Protein AF-A0A7W8UCR6-F1 (afdb_monomer_lite)

Organism: NCBI:txid56731

Sequence (67 aa):
MVEASLIAERAEAEHHLAEAMRITNDAIRRVHKLGLTVNAQIITMHTGEGPMPQLNFGTTDRQRGAI

Foldseek 3Di:
DVVVVVVVVVVVVVVVVVVVVVVVVVVCVVCVVVQKHKDWDWDWDQDPVGTDTDIDIDIDHPVDDDD

pLDDT: mean 88.62, std 13.53, range [43.56, 98.0]

Radius of gyration: 17.16 Å; chains: 1; bounding box: 43×14×44 Å

Structure (mmCIF, N/CA/C/O backbone):
data_AF-A0A7W8UCR6-F1
#
_entry.id   AF-A0A7W8UCR6-F1
#
loop_
_atom_site.group_PDB
_atom_site.id
_atom_site.type_symbol
_atom_site.label_atom_id
_atom_site.label_alt_id
_atom_site.label_comp_id
_atom_site.label_asym_id
_atom_site.label_entity_id
_atom_site.label_seq_id
_atom_site.pdbx_PDB_ins_code
_atom_site.Cartn_x
_atom_site.Cartn_y
_atom_site.Cartn_z
_atom_site.occupancy
_atom_site.B_iso_or_equiv
_atom_site.auth_seq_id
_atom_site.auth_comp_id
_atom_site.auth_asym_id
_atom_site.auth_atom_id
_atom_site.pdbx_PDB_model_num
ATOM 1 N N . MET A 1 1 ? 24.338 5.327 -23.196 1.00 62.62 1 MET A N 1
ATOM 2 C CA . MET A 1 1 ? 23.704 6.330 -22.305 1.00 62.62 1 MET A CA 1
ATOM 3 C C . MET A 1 1 ? 22.313 5.914 -21.820 1.00 62.62 1 MET A C 1
ATOM 5 O O . MET A 1 1 ? 21.998 6.247 -20.692 1.00 62.62 1 MET A O 1
ATOM 9 N N . VAL A 1 2 ? 21.514 5.161 -22.593 1.00 65.31 2 VAL A N 1
ATOM 10 C CA . VAL A 1 2 ? 20.164 4.704 -22.181 1.00 65.31 2 VAL A CA 1
ATOM 11 C C . VAL A 1 2 ? 20.189 3.723 -20.996 1.00 65.31 2 VAL A C 1
ATOM 13 O O . VAL A 1 2 ? 19.422 3.884 -20.056 1.00 65.31 2 VAL A O 1
ATOM 16 N N . GLU A 1 3 ? 21.119 2.765 -20.972 1.00 70.25 3 GLU A N 1
ATOM 17 C CA . GLU A 1 3 ? 21.211 1.779 -19.877 1.00 70.25 3 GLU A CA 1
ATOM 18 C C . GLU A 1 3 ? 21.522 2.405 -18.510 1.00 70.25 3 GLU A C 1
ATOM 20 O O . GLU A 1 3 ? 20.962 1.989 -17.501 1.00 70.25 3 GLU A O 1
ATOM 25 N N . ALA A 1 4 ? 22.366 3.440 -18.467 1.00 74.50 4 ALA A N 1
ATOM 26 C CA . ALA A 1 4 ? 22.677 4.139 -17.221 1.00 74.50 4 ALA A CA 1
ATOM 27 C C . ALA A 1 4 ? 21.454 4.887 -16.651 1.00 74.50 4 ALA A C 1
ATOM 29 O O . ALA A 1 4 ? 21.311 4.954 -15.433 1.00 74.50 4 ALA A O 1
ATOM 30 N N . SER A 1 5 ? 20.563 5.395 -17.517 1.00 84.75 5 SER A N 1
ATOM 31 C CA . SER A 1 5 ? 19.295 6.028 -17.111 1.00 84.75 5 SER A CA 1
ATOM 32 C C . SER A 1 5 ? 18.349 5.010 -16.482 1.00 84.75 5 SER A C 1
ATOM 34 O O . SER A 1 5 ? 17.858 5.227 -15.382 1.00 84.75 5 SER A O 1
ATOM 36 N N . LEU A 1 6 ? 18.180 3.849 -17.122 1.00 91.00 6 LEU A N 1
ATOM 37 C CA . LEU A 1 6 ? 17.309 2.780 -16.619 1.00 91.00 6 LE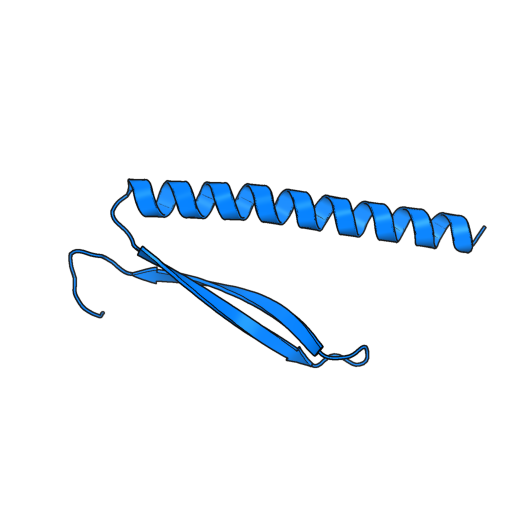U A CA 1
ATOM 38 C C . LEU A 1 6 ? 17.796 2.207 -15.279 1.00 91.00 6 LEU A C 1
ATOM 40 O O . LEU A 1 6 ? 16.990 1.883 -14.409 1.00 91.00 6 LEU A O 1
ATOM 44 N N . ILE A 1 7 ? 19.115 2.096 -15.085 1.00 92.50 7 ILE A N 1
ATOM 45 C CA . ILE A 1 7 ? 19.695 1.675 -13.799 1.00 92.50 7 ILE A CA 1
ATOM 46 C C . ILE A 1 7 ? 19.394 2.707 -12.705 1.00 92.50 7 ILE A C 1
ATOM 48 O O . ILE A 1 7 ? 19.027 2.321 -11.594 1.00 92.50 7 ILE A O 1
ATOM 52 N N . ALA A 1 8 ? 19.529 4.001 -13.010 1.00 92.75 8 ALA A N 1
ATOM 53 C CA . ALA A 1 8 ? 19.227 5.072 -12.065 1.00 92.75 8 ALA A CA 1
ATOM 54 C C . ALA A 1 8 ? 17.735 5.103 -11.693 1.00 92.75 8 ALA A C 1
ATOM 56 O O . ALA A 1 8 ? 17.410 5.122 -10.509 1.00 92.75 8 ALA A O 1
ATOM 57 N N . GLU A 1 9 ? 16.841 5.005 -12.678 1.00 94.38 9 GLU A N 1
ATOM 58 C CA . GLU A 1 9 ? 15.386 4.959 -12.472 1.00 94.38 9 GLU A CA 1
ATOM 59 C C . GLU A 1 9 ? 14.968 3.758 -11.612 1.00 94.38 9 GLU A C 1
ATOM 61 O O . GLU A 1 9 ? 14.153 3.885 -10.697 1.00 94.38 9 GLU A O 1
ATOM 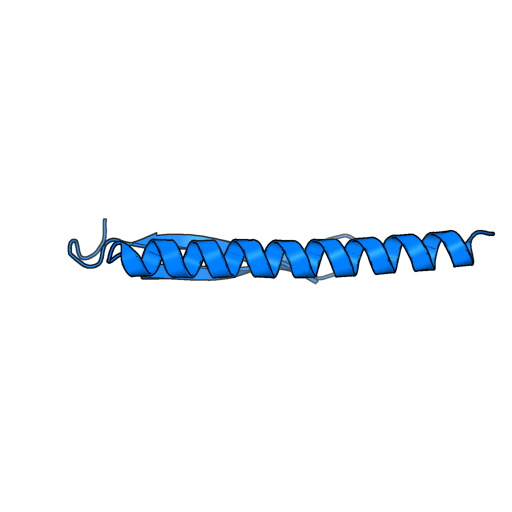66 N N . ARG A 1 10 ? 15.576 2.585 -11.841 1.00 94.19 10 ARG A N 1
ATOM 67 C CA . ARG A 1 10 ? 15.335 1.389 -11.023 1.00 94.19 10 ARG A CA 1
ATOM 68 C C . ARG A 1 10 ? 15.777 1.595 -9.573 1.00 94.19 10 ARG A C 1
ATOM 70 O O . ARG A 1 10 ? 15.048 1.212 -8.659 1.00 94.19 10 ARG A O 1
ATOM 77 N N . ALA A 1 11 ? 16.953 2.184 -9.358 1.00 95.25 11 ALA A N 1
ATOM 78 C CA . ALA A 1 11 ? 17.464 2.456 -8.017 1.00 95.25 11 ALA A CA 1
ATOM 79 C C . ALA A 1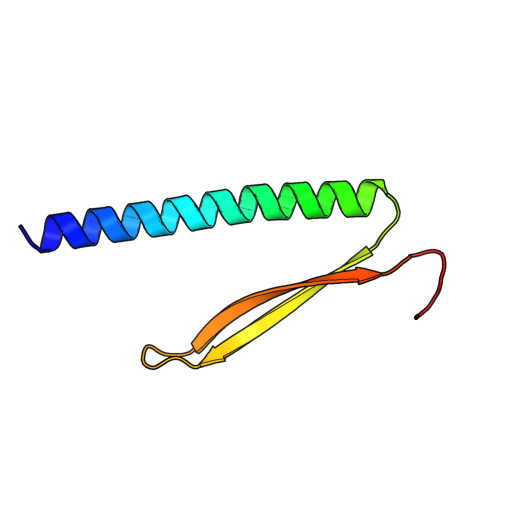 11 ? 16.589 3.476 -7.268 1.00 95.25 11 ALA A C 1
ATOM 81 O O . ALA A 1 11 ? 16.306 3.297 -6.084 1.00 95.25 11 ALA A O 1
ATOM 82 N N . GLU A 1 12 ? 16.118 4.513 -7.961 1.00 96.88 12 GLU A N 1
ATOM 83 C CA . GLU A 1 12 ? 15.195 5.506 -7.409 1.00 96.88 12 GLU A CA 1
ATOM 84 C C . GLU A 1 12 ? 13.844 4.875 -7.037 1.00 96.88 12 GLU A C 1
ATOM 86 O O . GLU A 1 12 ? 13.333 5.103 -5.939 1.00 96.88 12 GLU A O 1
ATOM 91 N N . ALA A 1 13 ? 13.297 4.006 -7.892 1.00 95.81 13 ALA A N 1
ATOM 92 C CA . ALA A 1 13 ? 12.064 3.279 -7.599 1.00 95.81 13 ALA A CA 1
ATOM 93 C C . ALA A 1 13 ? 12.201 2.368 -6.362 1.00 95.81 13 ALA A C 1
ATOM 95 O O . ALA A 1 13 ? 11.322 2.360 -5.495 1.00 95.81 13 ALA A O 1
ATOM 96 N N . GLU A 1 14 ? 13.312 1.633 -6.241 1.00 97.12 14 GLU A N 1
ATOM 97 C CA . GLU A 1 14 ? 13.608 0.809 -5.060 1.00 97.12 14 GLU A CA 1
ATOM 98 C C . GLU A 1 14 ? 13.746 1.665 -3.790 1.00 97.12 14 GLU A C 1
ATOM 100 O O . GLU A 1 14 ? 13.230 1.294 -2.730 1.00 97.12 14 GLU A O 1
ATOM 105 N N . HIS A 1 15 ? 14.385 2.833 -3.896 1.00 97.88 15 HIS A N 1
ATOM 106 C CA . HIS A 1 15 ? 14.527 3.774 -2.789 1.00 97.88 15 HIS A CA 1
ATOM 107 C C . HIS A 1 15 ? 13.173 4.313 -2.309 1.00 97.88 15 HIS A C 1
ATOM 109 O O . HIS A 1 15 ? 12.871 4.244 -1.115 1.00 97.88 15 HIS A O 1
ATOM 115 N N . HIS A 1 16 ? 12.327 4.782 -3.230 1.00 97.44 16 HIS A N 1
ATOM 116 C CA . HIS A 1 16 ? 10.989 5.275 -2.904 1.00 97.44 16 HIS A CA 1
ATOM 117 C C . HIS A 1 16 ? 10.117 4.196 -2.259 1.00 97.44 16 HIS A C 1
ATOM 119 O O . HIS A 1 16 ? 9.403 4.474 -1.292 1.00 97.44 16 HIS A O 1
ATOM 125 N N . LEU A 1 17 ? 10.198 2.949 -2.734 1.00 95.69 17 LEU A N 1
ATOM 126 C CA . LEU A 1 17 ? 9.464 1.844 -2.123 1.00 95.69 17 LEU A CA 1
ATOM 127 C C . LEU A 1 17 ? 9.933 1.582 -0.683 1.00 95.69 17 LEU A C 1
ATOM 129 O O . LEU A 1 17 ? 9.104 1.421 0.216 1.00 95.69 17 LEU A O 1
ATOM 133 N N . ALA A 1 18 ? 11.246 1.591 -0.439 1.00 97.38 18 ALA A N 1
ATOM 134 C CA . ALA A 1 18 ? 11.800 1.425 0.903 1.00 97.38 18 ALA A CA 1
ATOM 135 C C . ALA A 1 18 ? 11.355 2.550 1.856 1.00 97.38 18 ALA A C 1
ATOM 137 O O . ALA A 1 18 ? 11.003 2.293 3.014 1.00 97.38 18 ALA A O 1
ATOM 138 N N . GLU A 1 19 ? 11.311 3.793 1.374 1.00 98.00 19 GLU A N 1
ATOM 139 C CA . GLU A 1 19 ? 10.819 4.924 2.159 1.00 98.00 19 GLU A CA 1
ATOM 140 C C . GLU A 1 19 ? 9.319 4.804 2.467 1.00 98.00 19 GLU A C 1
ATOM 142 O O . GLU A 1 19 ? 8.912 4.956 3.625 1.00 98.00 19 GLU A O 1
ATOM 147 N N . ALA A 1 20 ? 8.502 4.456 1.471 1.00 95.69 20 ALA A N 1
ATOM 148 C CA . ALA A 1 20 ? 7.069 4.240 1.649 1.00 95.69 20 ALA A CA 1
ATOM 149 C C . ALA A 1 20 ? 6.788 3.145 2.690 1.00 95.69 20 ALA A C 1
ATOM 151 O O . ALA A 1 20 ? 5.917 3.309 3.551 1.00 95.69 20 ALA A O 1
ATOM 152 N N . MET A 1 21 ? 7.566 2.057 2.684 1.00 95.38 21 MET A N 1
ATOM 153 C CA . MET A 1 21 ? 7.480 1.005 3.701 1.00 95.38 21 MET A CA 1
ATOM 154 C C . MET A 1 21 ? 7.809 1.528 5.101 1.00 95.38 21 MET A C 1
ATOM 156 O O . MET A 1 21 ? 7.116 1.192 6.066 1.00 95.38 21 MET A O 1
ATOM 160 N N . ARG A 1 22 ? 8.842 2.367 5.238 1.00 97.75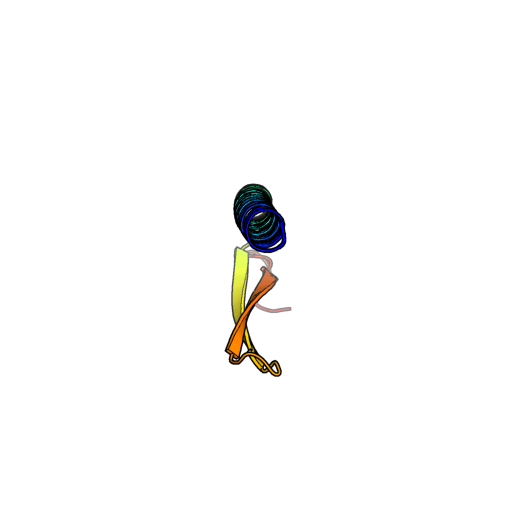 22 ARG A N 1
ATOM 161 C CA . ARG A 1 22 ? 9.204 2.972 6.527 1.00 97.75 22 ARG A CA 1
ATOM 162 C C . ARG A 1 22 ? 8.061 3.829 7.071 1.00 97.75 22 ARG A C 1
ATOM 164 O O . ARG A 1 22 ? 7.641 3.620 8.209 1.00 97.75 22 ARG A O 1
ATOM 171 N N . ILE A 1 23 ? 7.530 4.732 6.246 1.00 96.62 23 ILE A N 1
ATOM 172 C CA . ILE A 1 23 ? 6.417 5.624 6.606 1.00 96.62 23 ILE A CA 1
ATOM 173 C C . ILE A 1 23 ? 5.174 4.810 6.985 1.00 96.62 23 ILE A C 1
ATOM 175 O O . ILE A 1 23 ? 4.553 5.065 8.016 1.00 96.62 23 ILE A O 1
ATOM 179 N N . THR A 1 24 ? 4.847 3.788 6.194 1.00 95.38 24 THR A N 1
ATOM 180 C CA . THR A 1 24 ? 3.707 2.896 6.446 1.00 95.38 24 THR A CA 1
ATOM 181 C C . THR A 1 24 ? 3.842 2.192 7.796 1.00 95.38 24 THR A C 1
ATOM 183 O O . THR A 1 24 ? 2.914 2.202 8.605 1.00 95.38 24 THR A O 1
ATOM 186 N N . ASN A 1 25 ? 5.017 1.636 8.093 1.00 96.25 25 ASN A N 1
ATOM 187 C CA . ASN A 1 25 ? 5.272 0.961 9.365 1.00 96.25 25 ASN A CA 1
ATOM 188 C C . ASN A 1 25 ? 5.178 1.917 10.565 1.00 96.25 25 ASN A C 1
ATOM 190 O O . ASN A 1 25 ? 4.661 1.539 11.621 1.00 96.25 25 ASN A O 1
ATOM 194 N N . ASP A 1 26 ? 5.646 3.157 10.415 1.00 97.62 26 ASP A N 1
ATOM 195 C CA . ASP A 1 26 ? 5.493 4.195 11.437 1.00 97.62 26 ASP A CA 1
ATOM 196 C C . ASP A 1 26 ? 4.019 4.564 11.666 1.00 97.62 26 ASP A C 1
ATOM 198 O O . ASP A 1 26 ? 3.580 4.675 12.817 1.00 97.62 26 ASP A O 1
ATOM 202 N N . ALA A 1 27 ? 3.230 4.681 10.595 1.00 95.88 27 ALA A N 1
ATOM 203 C CA . ALA A 1 27 ? 1.796 4.946 10.676 1.00 95.88 27 ALA A CA 1
ATOM 204 C C . ALA A 1 27 ? 1.050 3.816 11.402 1.00 95.88 27 ALA A C 1
ATOM 206 O O . ALA A 1 27 ? 0.304 4.083 12.347 1.00 95.88 27 ALA A O 1
ATOM 207 N N . ILE A 1 28 ? 1.317 2.554 11.044 1.00 95.44 28 ILE A N 1
ATOM 208 C CA . ILE A 1 28 ? 0.731 1.370 11.696 1.00 95.44 28 ILE A CA 1
ATOM 209 C C . ILE A 1 28 ? 1.041 1.369 13.19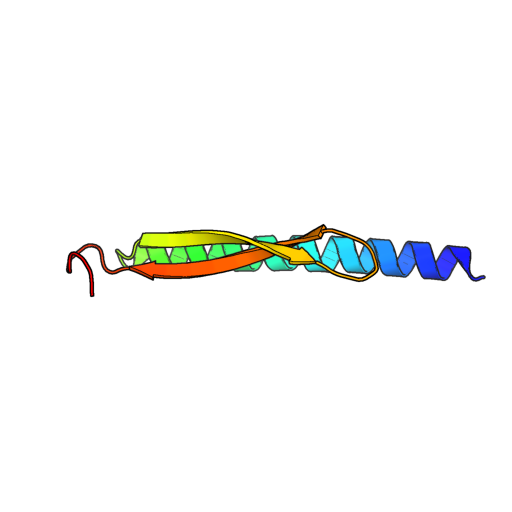7 1.00 95.44 28 ILE A C 1
ATOM 211 O O . ILE A 1 28 ? 0.138 1.192 14.020 1.00 95.44 28 ILE A O 1
ATOM 215 N N . ARG A 1 29 ? 2.299 1.634 13.580 1.00 96.50 29 ARG A N 1
ATOM 216 C CA . ARG A 1 29 ? 2.693 1.746 14.994 1.00 96.50 29 ARG A CA 1
ATOM 217 C C . ARG A 1 29 ? 1.899 2.825 15.725 1.00 96.50 29 ARG A C 1
ATOM 219 O O . ARG A 1 29 ? 1.478 2.605 16.860 1.00 96.50 29 ARG A O 1
ATOM 226 N N . ARG A 1 30 ? 1.698 3.991 15.106 1.00 95.94 30 ARG A N 1
ATOM 227 C CA . ARG A 1 30 ? 0.946 5.101 15.709 1.00 95.94 30 ARG A CA 1
ATOM 228 C C . ARG A 1 30 ? -0.534 4.765 15.876 1.00 95.94 30 ARG A C 1
ATOM 230 O O . ARG A 1 30 ? -1.069 5.014 16.950 1.00 95.94 30 ARG A O 1
ATOM 237 N N . VAL A 1 31 ? -1.165 4.167 14.865 1.00 94.69 31 VAL A N 1
ATOM 238 C CA . VAL A 1 31 ? -2.563 3.704 14.928 1.00 94.69 31 VAL A CA 1
ATOM 239 C C . VAL A 1 31 ? -2.749 2.727 16.091 1.00 94.69 31 VAL A C 1
ATOM 241 O O . VAL A 1 31 ? -3.629 2.926 16.926 1.00 94.69 31 VAL A O 1
ATOM 244 N N . HIS A 1 32 ? -1.858 1.741 16.219 1.00 92.44 32 HIS A N 1
ATOM 245 C CA . HIS A 1 32 ? -1.901 0.782 17.323 1.00 92.44 32 HIS A CA 1
ATOM 246 C C . HIS A 1 32 ? -1.732 1.430 18.703 1.00 92.44 32 HIS A C 1
ATOM 248 O O . HIS A 1 32 ? -2.453 1.076 19.634 1.00 92.44 32 HIS A O 1
ATOM 254 N N . LYS A 1 33 ? -0.812 2.396 18.851 1.00 94.12 33 LYS A N 1
ATOM 255 C CA . LYS A 1 33 ? -0.624 3.139 20.114 1.00 94.12 33 LYS A CA 1
ATOM 256 C C . LYS A 1 33 ? -1.878 3.899 20.553 1.00 94.12 33 LYS A C 1
ATOM 258 O O . LYS A 1 33 ? -2.039 4.149 21.741 1.00 94.12 33 LYS A O 1
ATOM 263 N N . LEU A 1 34 ? -2.750 4.252 19.611 1.00 93.25 34 LEU A N 1
ATOM 264 C CA . LEU A 1 34 ? -4.018 4.937 19.866 1.00 93.25 34 LEU A CA 1
ATOM 265 C C . LEU A 1 34 ? -5.182 3.967 20.138 1.00 93.25 34 LEU A C 1
ATOM 267 O O . LEU A 1 34 ? -6.320 4.406 20.253 1.00 93.25 34 LEU A O 1
ATOM 271 N N . GLY A 1 35 ? -4.919 2.660 20.240 1.00 91.50 35 GLY A N 1
ATOM 272 C CA . GLY A 1 35 ? -5.939 1.647 20.526 1.00 91.50 35 GLY A CA 1
ATOM 273 C C . GLY A 1 35 ? -6.763 1.210 19.313 1.00 91.50 35 GLY A C 1
ATOM 274 O O . GLY A 1 35 ? -7.669 0.394 19.464 1.00 91.50 35 GLY A O 1
ATOM 275 N N . LEU A 1 36 ? -6.435 1.701 18.117 1.00 92.69 36 LEU A N 1
ATOM 276 C CA . LEU A 1 36 ? -7.094 1.335 16.866 1.00 92.69 36 LEU A CA 1
ATOM 277 C C . LEU A 1 36 ? -6.481 0.060 16.268 1.00 92.69 36 LEU A C 1
ATOM 279 O O . LEU A 1 36 ? -5.314 -0.270 16.502 1.00 92.69 36 LEU A O 1
ATOM 283 N N . THR A 1 37 ? -7.257 -0.637 15.443 1.00 91.25 37 THR A N 1
ATOM 284 C CA . THR A 1 37 ? -6.780 -1.762 14.632 1.00 91.25 37 THR A CA 1
ATOM 285 C C . THR A 1 37 ? -6.651 -1.335 13.176 1.00 91.25 37 THR A C 1
ATOM 287 O O . THR A 1 37 ? -7.551 -0.702 12.628 1.00 91.25 37 THR A O 1
ATOM 290 N N . VAL A 1 38 ? -5.530 -1.686 12.544 1.00 92.69 38 VAL A N 1
ATOM 291 C CA . VAL A 1 38 ? -5.316 -1.478 11.107 1.00 92.69 38 VAL A CA 1
ATOM 292 C C . VAL A 1 38 ? -5.967 -2.621 10.330 1.00 92.69 38 VAL A C 1
ATOM 294 O O . VAL A 1 38 ? -5.696 -3.788 10.603 1.00 92.69 38 VAL A O 1
ATOM 297 N N . ASN A 1 39 ? -6.792 -2.280 9.345 1.00 93.00 39 ASN A N 1
ATOM 298 C CA . ASN A 1 39 ? -7.203 -3.191 8.282 1.00 93.00 39 ASN A CA 1
ATOM 299 C C . ASN A 1 39 ? -6.287 -2.941 7.078 1.00 93.00 39 ASN A C 1
ATOM 301 O O . ASN A 1 39 ? -6.167 -1.802 6.629 1.00 93.00 39 ASN A O 1
ATOM 305 N N . ALA A 1 40 ? -5.621 -3.984 6.592 1.00 92.12 40 ALA A N 1
ATOM 306 C CA . ALA A 1 40 ? -4.742 -3.914 5.434 1.00 92.12 40 AL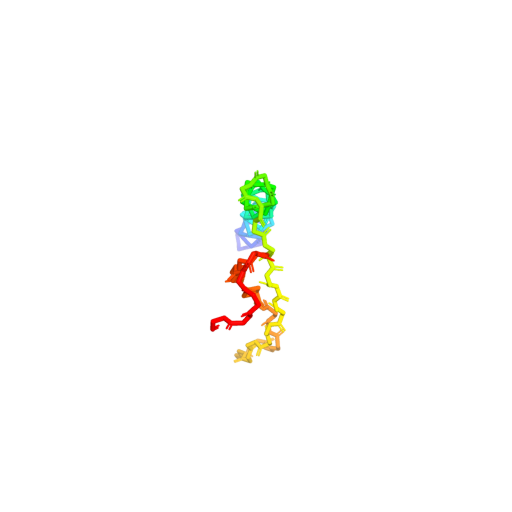A A CA 1
ATOM 307 C C . ALA A 1 40 ? -5.211 -4.920 4.382 1.00 92.12 40 ALA A C 1
ATOM 309 O O . ALA A 1 40 ? -5.414 -6.096 4.685 1.00 92.12 40 ALA A O 1
ATOM 310 N N . GLN A 1 41 ? -5.358 -4.454 3.147 1.00 93.88 41 GLN A N 1
ATOM 311 C CA . GLN A 1 41 ? -5.732 -5.270 2.000 1.00 93.88 41 GLN A CA 1
ATOM 312 C C . GLN A 1 41 ? -4.693 -5.101 0.901 1.00 93.88 41 GLN A C 1
ATOM 314 O O . GLN A 1 41 ? -4.210 -3.997 0.651 1.00 93.88 41 GLN A O 1
ATOM 319 N N . ILE A 1 42 ? -4.378 -6.201 0.226 1.00 94.31 42 ILE A N 1
ATOM 320 C CA . ILE A 1 42 ? -3.629 -6.165 -1.024 1.00 94.31 42 ILE A CA 1
ATOM 321 C C . ILE A 1 42 ? -4.659 -6.286 -2.137 1.00 94.31 42 ILE A C 1
ATOM 323 O O . ILE A 1 42 ? -5.319 -7.317 -2.256 1.00 94.31 42 ILE A O 1
ATOM 327 N N . ILE A 1 43 ? -4.811 -5.227 -2.926 1.00 94.94 43 ILE A N 1
ATOM 328 C CA . ILE A 1 43 ? -5.651 -5.241 -4.124 1.00 94.94 43 ILE A CA 1
ATOM 329 C C . ILE A 1 43 ? -4.747 -5.352 -5.348 1.00 94.94 43 ILE A C 1
ATOM 331 O O . ILE A 1 43 ? -3.669 -4.764 -5.391 1.00 94.94 43 ILE A O 1
ATOM 335 N N . THR A 1 44 ? -5.159 -6.124 -6.346 1.00 95.62 44 THR A N 1
ATOM 336 C CA . THR A 1 44 ? -4.409 -6.247 -7.599 1.00 95.62 44 THR A CA 1
ATOM 337 C C . THR A 1 44 ? -4.975 -5.268 -8.612 1.00 95.62 44 THR A C 1
ATOM 339 O O . THR A 1 44 ? -6.128 -5.389 -9.016 1.00 95.62 44 THR A O 1
ATOM 342 N N . MET A 1 45 ? -4.162 -4.304 -9.037 1.00 95.62 45 MET A N 1
ATOM 343 C CA . MET A 1 45 ? -4.483 -3.457 -10.179 1.00 95.62 45 MET A CA 1
ATOM 344 C C . MET A 1 45 ? -3.944 -4.110 -11.450 1.00 95.62 45 MET A C 1
ATOM 346 O O . MET A 1 45 ? -2.797 -4.537 -11.483 1.00 95.62 45 MET A O 1
ATOM 350 N N . HIS A 1 46 ? -4.745 -4.186 -12.507 1.00 94.25 46 HIS A N 1
ATOM 351 C CA . HIS A 1 46 ? -4.285 -4.696 -13.798 1.00 94.25 46 HIS A CA 1
ATOM 352 C C . HIS A 1 46 ? -3.848 -3.530 -14.685 1.00 94.25 46 HIS A C 1
ATOM 354 O O . HIS A 1 46 ? -4.654 -2.652 -14.989 1.00 94.25 46 HIS A O 1
ATOM 360 N N . THR A 1 47 ? -2.576 -3.514 -15.081 1.00 93.38 47 THR A N 1
ATOM 361 C CA . THR A 1 47 ? -2.007 -2.520 -16.003 1.00 93.38 47 THR A CA 1
ATOM 362 C C . THR A 1 47 ? -1.644 -3.178 -17.335 1.00 93.38 47 THR A C 1
ATOM 364 O O . THR A 1 47 ? -1.699 -4.402 -17.472 1.00 93.38 47 THR A O 1
ATOM 367 N N . GLY A 1 48 ? -1.238 -2.374 -18.324 1.00 93.88 48 GLY A N 1
ATOM 368 C CA . GLY A 1 48 ? -0.689 -2.896 -19.583 1.00 93.88 48 GLY A CA 1
ATOM 369 C C . GLY A 1 48 ? 0.592 -3.725 -19.405 1.00 93.88 48 GLY A C 1
ATOM 370 O O . GLY A 1 48 ? 0.929 -4.506 -20.288 1.00 93.88 48 GLY A O 1
ATOM 371 N N . GLU A 1 49 ? 1.267 -3.600 -18.260 1.00 92.19 49 GLU A N 1
ATOM 372 C CA . GLU A 1 49 ? 2.492 -4.334 -17.918 1.00 92.19 49 GLU A CA 1
ATOM 373 C C . GLU A 1 49 ? 2.228 -5.568 -17.037 1.00 92.19 49 GLU A C 1
ATOM 375 O O . GLU A 1 49 ? 3.145 -6.336 -16.751 1.00 92.19 49 GLU A O 1
ATOM 380 N N . GLY A 1 50 ? 0.973 -5.793 -16.627 1.00 94.38 50 GLY A N 1
ATOM 381 C CA . GLY A 1 50 ? 0.558 -6.955 -15.844 1.00 94.38 50 GLY A CA 1
ATOM 382 C C . GLY A 1 50 ? -0.113 -6.611 -14.508 1.00 94.38 50 GLY A C 1
ATOM 383 O O . GLY A 1 50 ? -0.512 -5.470 -14.264 1.00 94.38 50 GLY A O 1
ATOM 384 N N . PRO A 1 51 ? -0.321 -7.615 -13.637 1.00 95.31 51 PRO A N 1
ATOM 385 C CA . PRO A 1 51 ? -0.882 -7.401 -12.310 1.00 95.31 51 PRO A CA 1
ATOM 386 C C . PRO A 1 51 ? 0.116 -6.660 -11.411 1.00 95.31 51 PRO A C 1
ATOM 388 O O . PRO A 1 51 ? 1.212 -7.146 -11.143 1.00 95.31 51 PRO A O 1
ATOM 391 N N . MET A 1 52 ? -0.298 -5.507 -10.896 1.00 95.31 52 MET A N 1
ATOM 392 C CA . MET A 1 52 ? 0.460 -4.679 -9.970 1.00 95.31 52 MET A CA 1
ATOM 393 C C . MET A 1 52 ? -0.233 -4.659 -8.598 1.00 95.31 52 MET A C 1
ATOM 395 O O . MET A 1 52 ? -1.349 -4.141 -8.479 1.00 95.31 52 MET A O 1
ATOM 399 N N . PRO A 1 53 ? 0.384 -5.220 -7.543 1.00 93.12 53 PRO A N 1
ATOM 400 C CA . PRO A 1 53 ? -0.194 -5.194 -6.206 1.00 93.12 53 PRO A CA 1
ATOM 401 C C . PRO A 1 53 ? -0.208 -3.765 -5.658 1.00 93.12 53 PRO A C 1
ATOM 403 O O . PRO A 1 53 ? 0.750 -3.014 -5.830 1.00 93.12 53 PRO A O 1
ATOM 406 N N . GLN A 1 54 ? -1.288 -3.394 -4.982 1.00 93.62 54 GLN A N 1
ATOM 407 C CA . GLN A 1 54 ? -1.460 -2.118 -4.296 1.00 93.62 54 GLN A CA 1
ATOM 408 C C . GLN A 1 54 ? -1.871 -2.378 -2.848 1.00 93.62 54 GLN A C 1
ATOM 410 O O . GLN A 1 54 ? -2.632 -3.305 -2.561 1.00 93.62 54 GLN A O 1
ATOM 415 N N . LEU A 1 55 ? -1.364 -1.553 -1.935 1.00 92.25 55 LEU A N 1
ATOM 416 C CA . LEU A 1 55 ? -1.700 -1.624 -0.518 1.00 92.25 55 LEU A CA 1
ATOM 417 C C . LEU A 1 55 ? -2.844 -0.657 -0.219 1.00 92.25 55 LEU A C 1
ATOM 419 O O . LEU A 1 55 ? -2.731 0.538 -0.478 1.00 92.25 55 LEU A O 1
ATOM 423 N N . ASN A 1 56 ? -3.928 -1.174 0.350 1.00 92.56 56 ASN A N 1
ATOM 424 C CA . ASN A 1 56 ? -5.046 -0.383 0.842 1.00 92.56 56 ASN A CA 1
ATOM 425 C C . ASN A 1 56 ? -5.120 -0.502 2.368 1.00 92.56 56 ASN A C 1
ATOM 427 O O . ASN A 1 56 ? -5.144 -1.612 2.904 1.00 92.56 56 ASN A O 1
ATOM 431 N N . PHE A 1 57 ? -5.162 0.634 3.062 1.00 92.19 57 PHE A N 1
ATOM 432 C CA . PHE A 1 57 ? -5.178 0.693 4.522 1.00 92.19 57 PHE A CA 1
ATOM 433 C C . PHE A 1 57 ? -6.426 1.408 5.032 1.00 92.19 57 PHE A C 1
ATOM 435 O O . PHE A 1 57 ? -6.824 2.447 4.513 1.00 92.19 57 PHE A O 1
ATOM 442 N N . GLY A 1 58 ? -6.991 0.882 6.113 1.00 91.31 58 GLY A N 1
ATOM 443 C CA . GLY A 1 58 ? -8.044 1.516 6.896 1.00 91.31 58 GLY A CA 1
ATOM 444 C C . GLY A 1 58 ? -7.828 1.290 8.389 1.00 91.31 58 GLY A C 1
ATOM 445 O O . GLY A 1 58 ? -6.961 0.514 8.801 1.00 91.31 58 GLY A O 1
ATOM 446 N N . THR A 1 59 ? -8.623 1.957 9.219 1.00 91.44 59 THR A N 1
ATOM 447 C CA . THR A 1 59 ? -8.614 1.762 10.672 1.00 91.44 59 THR A CA 1
ATOM 448 C C . THR A 1 59 ? -10.007 1.412 11.176 1.00 91.44 59 THR A C 1
ATOM 450 O O . THR A 1 59 ? -11.013 1.825 10.607 1.00 91.44 59 THR A O 1
ATOM 453 N N . THR A 1 60 ? -10.063 0.622 12.244 1.00 86.38 60 THR A N 1
ATOM 454 C CA . THR A 1 60 ? -11.295 0.292 12.971 1.00 86.38 60 THR A CA 1
ATOM 455 C C . THR A 1 60 ? -11.078 0.545 14.459 1.00 86.38 60 THR A C 1
ATOM 457 O O . THR A 1 60 ? -9.971 0.355 14.975 1.00 86.38 60 THR A O 1
ATOM 460 N N . ASP A 1 61 ? -12.114 1.027 15.144 1.00 78.44 61 ASP A N 1
ATOM 461 C CA . ASP A 1 61 ? -12.064 1.279 16.582 1.00 78.44 61 ASP A CA 1
ATOM 462 C C . ASP A 1 61 ? -12.288 -0.031 17.345 1.00 78.44 61 ASP A C 1
ATOM 464 O O . ASP A 1 61 ? -13.263 -0.746 17.125 1.00 78.44 61 ASP A O 1
ATOM 468 N N . ARG A 1 62 ? -11.377 -0.355 18.263 1.00 64.19 62 ARG A N 1
ATOM 469 C CA . ARG A 1 62 ? -11.452 -1.574 19.069 1.00 64.19 62 ARG A CA 1
ATOM 470 C C . ARG A 1 62 ? -12.583 -1.524 20.104 1.00 64.19 62 ARG A C 1
ATOM 472 O O . ARG A 1 62 ? -13.021 -2.577 20.558 1.00 64.19 62 ARG A O 1
ATOM 479 N N . GLN A 1 63 ? -13.039 -0.330 20.494 1.00 62.09 63 GLN A N 1
ATOM 480 C CA . GLN A 1 63 ? -14.095 -0.135 21.497 1.00 62.09 63 GLN A CA 1
ATOM 481 C C . GLN A 1 63 ? -15.502 -0.033 20.901 1.00 62.09 63 GLN A C 1
ATOM 483 O O . GLN A 1 63 ? -16.488 -0.148 21.628 1.00 62.09 63 GLN A O 1
ATOM 488 N N . ARG A 1 64 ? -15.612 0.133 19.582 1.00 51.69 64 ARG A N 1
ATOM 489 C CA . ARG A 1 64 ? -16.878 0.115 18.851 1.00 51.69 64 ARG A CA 1
ATOM 490 C C . ARG A 1 64 ? -16.823 -1.025 17.848 1.00 51.69 64 ARG A C 1
ATOM 492 O O . ARG A 1 64 ? -16.299 -0.858 16.754 1.00 51.69 64 ARG A O 1
ATOM 499 N N . GLY A 1 65 ? -17.337 -2.196 18.225 1.00 47.47 65 GLY A N 1
ATOM 500 C CA . GLY A 1 65 ? -17.601 -3.246 17.242 1.00 47.47 65 GLY A CA 1
ATOM 501 C C . GLY A 1 65 ? -18.384 -2.647 16.070 1.00 47.47 65 GLY A C 1
ATOM 502 O O . GLY A 1 65 ? -19.395 -2.005 16.323 1.00 47.47 65 GLY A O 1
ATOM 503 N N . ALA A 1 66 ? -17.846 -2.809 14.856 1.00 43.56 66 ALA A N 1
ATOM 504 C CA . ALA A 1 66 ? -18.383 -2.385 13.559 1.00 43.56 66 ALA A CA 1
ATOM 505 C C . ALA A 1 66 ? -19.190 -1.066 13.561 1.00 43.56 66 ALA A C 1
ATOM 507 O O . ALA A 1 66 ? -20.373 -1.041 13.897 1.00 43.56 66 ALA A O 1
ATOM 508 N N . ILE A 1 67 ? -18.556 0.012 13.096 1.00 44.50 67 ILE A N 1
ATOM 509 C CA . ILE A 1 67 ? -19.266 1.101 12.405 1.00 44.50 67 ILE A CA 1
ATOM 510 C C . ILE A 1 67 ? -19.300 0.793 10.915 1.00 44.50 67 ILE A C 1
ATOM 512 O O . ILE A 1 67 ? -18.246 0.349 10.402 1.00 44.50 67 ILE A O 1
#

Secondary structure (DSSP, 8-state):
-HHHHHHHHHHHHHHHHHHHHHHHHHHHHHHHHTTEEEEEEEEEEEETTEEEEEEEEEEEESSSS--